Protein AF-A0A182ESJ3-F1 (afdb_monomer)

Solvent-accessible surface area (backbone atoms only — not comparable to full-atom values): 9216 Å² total; per-residue (Å²): 137,84,89,86,82,88,76,81,86,81,84,85,75,83,84,78,87,71,78,89,71,83,78,78,78,78,78,83,71,70,93,86,58,87,74,80,73,66,89,62,92,53,81,87,75,47,90,50,70,63,70,42,18,65,81,65,63,25,46,79,42,97,88,68,45,23,37,29,84,88,73,45,67,72,71,84,85,81,80,58,60,77,87,76,46,52,72,70,58,44,50,55,49,53,51,51,54,49,51,32,51,76,71,41,54,46,56,52,52,52,48,52,63,56,56,70,71,63,75,90,83,83,90,83,95,82,79,69,90,67,76,84,91

Foldseek 3Di:
DDDDDDDPDDDDDDDPPDPDDDDPPPPPDDPPDPPPPPVDDDCVVDDDPLSNQVVQVWDQDPVRWTQHPVRDTDDDDDDDDLVPDDPVRNVVVVVVVVVCVVVCVVVVVVVVVVVVPDDDDDDDPDPPVVPPD

InterPro domains:
  IPR008922 Di-copper centre-containing domain superfamily [G3DSA:1.10.1280.10] (76-124)
  IPR008922 Di-copper centre-containing domain superfamily [SSF48056] (41-115)

Mean predicted aligned error: 16.81 Å

Secondary structure (DSSP, 8-state):
------------------------------TTS-----SSPPGGG--SHHHHGGGGT-EE-TTSPEEPTTSPBP-PPPP--GGGS-HHHHHHHHHHHHHHHHTSHHHHHHHHHHHTT-SSS----SSSTTS--

pLDDT: mean 71.39, std 24.08, range [34.44, 97.38]

Radius of gyration: 26.46 Å; Cα contacts (8 Å, |Δi|>4): 58; chains: 1; bounding box: 63×83×50 Å

Organism: Onchocerca ochengi (NCBI:txid42157)

Structure (mmCIF, N/CA/C/O backbone):
data_AF-A0A182ESJ3-F1
#
_entry.id   AF-A0A182ESJ3-F1
#
loop_
_atom_site.group_PDB
_atom_site.id
_atom_site.type_symbol
_atom_site.label_atom_id
_atom_site.label_alt_id
_atom_site.label_comp_id
_atom_site.label_asym_id
_atom_site.label_entity_id
_atom_site.label_seq_id
_atom_site.pdbx_PDB_ins_code
_atom_site.Cartn_x
_atom_site.Cartn_y
_atom_site.Cartn_z
_atom_site.occupancy
_atom_site.B_iso_or_equiv
_atom_site.auth_seq_id
_atom_site.auth_comp_id
_atom_site.auth_asym_id
_atom_site.auth_atom_id
_atom_site.pdbx_PDB_model_num
ATOM 1 N N . MET A 1 1 ? -53.257 -66.725 1.653 1.00 36.94 1 MET A N 1
ATOM 2 C CA . MET A 1 1 ? -52.600 -67.067 0.374 1.00 36.94 1 MET A CA 1
ATOM 3 C C . MET A 1 1 ? -52.166 -65.779 -0.319 1.00 36.94 1 MET A C 1
ATOM 5 O O . MET A 1 1 ? -52.993 -64.897 -0.469 1.00 36.94 1 MET A O 1
ATOM 9 N N . ALA A 1 2 ? -50.875 -65.719 -0.669 1.00 40.62 2 ALA A N 1
ATOM 10 C CA . ALA A 1 2 ? -50.185 -64.860 -1.645 1.00 40.62 2 ALA A CA 1
ATOM 11 C C . ALA A 1 2 ? -50.279 -63.316 -1.554 1.00 40.62 2 ALA A C 1
ATOM 13 O O . ALA A 1 2 ? -51.192 -62.683 -2.073 1.00 40.62 2 ALA A O 1
ATOM 14 N N . VAL A 1 3 ? -49.202 -62.732 -1.015 1.00 34.50 3 VAL A N 1
ATOM 15 C CA . VAL A 1 3 ? -48.718 -61.362 -1.257 1.00 34.50 3 VAL A CA 1
ATOM 16 C C . VAL A 1 3 ? -48.070 -61.296 -2.651 1.00 34.50 3 VAL A C 1
ATOM 18 O O . VAL A 1 3 ? -47.262 -62.161 -2.985 1.00 34.50 3 VAL A O 1
ATOM 21 N N . ARG A 1 4 ? -48.360 -60.259 -3.450 1.00 41.38 4 ARG A N 1
ATOM 22 C CA . ARG A 1 4 ? -47.523 -59.843 -4.593 1.00 41.38 4 ARG A CA 1
ATOM 23 C C . ARG A 1 4 ? -47.059 -58.405 -4.374 1.00 41.38 4 ARG A C 1
ATOM 25 O O . ARG A 1 4 ? -47.830 -57.463 -4.520 1.00 41.38 4 ARG A O 1
ATOM 32 N N . ALA A 1 5 ? -45.794 -58.277 -3.986 1.00 44.81 5 ALA A N 1
ATOM 33 C CA . ALA A 1 5 ? -45.070 -57.023 -3.875 1.00 44.81 5 ALA A CA 1
ATOM 34 C C . ALA A 1 5 ? -44.534 -56.604 -5.254 1.00 44.81 5 ALA A C 1
ATOM 36 O O . ALA A 1 5 ? -43.883 -57.399 -5.930 1.00 44.81 5 ALA A O 1
ATOM 37 N N . ASN A 1 6 ? -44.782 -55.353 -5.646 1.00 43.62 6 ASN A N 1
ATOM 38 C CA . ASN A 1 6 ? -44.043 -54.681 -6.713 1.00 43.62 6 ASN A CA 1
ATOM 39 C C . ASN A 1 6 ? -42.766 -54.089 -6.101 1.00 43.62 6 ASN A C 1
ATOM 41 O O . ASN A 1 6 ? -42.823 -53.083 -5.396 1.00 43.62 6 ASN A O 1
ATOM 45 N N . LEU A 1 7 ? -41.628 -54.741 -6.342 1.00 51.00 7 LEU A N 1
ATOM 46 C CA . LEU A 1 7 ? -40.298 -54.213 -6.035 1.00 51.00 7 LEU A CA 1
ATOM 47 C C . LEU A 1 7 ? -39.813 -53.310 -7.180 1.00 51.00 7 LEU A C 1
ATOM 49 O O . LEU A 1 7 ? -39.763 -53.777 -8.319 1.00 51.00 7 LEU A O 1
ATOM 53 N N . PRO A 1 8 ? -39.375 -52.069 -6.913 1.00 43.84 8 PRO A N 1
ATOM 54 C CA . PRO A 1 8 ? -38.516 -51.355 -7.837 1.00 43.84 8 PRO A CA 1
ATOM 55 C C . PRO A 1 8 ? -37.074 -51.880 -7.748 1.00 43.84 8 PRO A C 1
ATOM 57 O O . PRO A 1 8 ? -36.481 -52.022 -6.681 1.00 43.84 8 PRO A O 1
ATOM 60 N N . PHE A 1 9 ? -36.565 -52.175 -8.938 1.00 35.72 9 PHE A N 1
ATOM 61 C CA . PHE A 1 9 ? -35.194 -52.419 -9.372 1.00 35.72 9 PHE A CA 1
ATOM 62 C C . PHE A 1 9 ? -34.088 -51.858 -8.450 1.00 35.72 9 PHE A C 1
ATOM 64 O O . PHE A 1 9 ? -33.826 -50.656 -8.421 1.00 35.72 9 PHE A O 1
ATOM 71 N N . ILE A 1 10 ? -33.395 -52.755 -7.740 1.00 38.16 10 ILE A N 1
ATOM 72 C CA . ILE A 1 10 ? -32.137 -52.477 -7.036 1.00 38.16 10 ILE A CA 1
ATOM 73 C C . ILE A 1 10 ? -31.000 -52.746 -8.026 1.00 38.16 10 ILE A C 1
ATOM 75 O O . ILE A 1 10 ? -30.659 -53.898 -8.290 1.00 38.16 10 ILE A O 1
ATOM 79 N N . ALA A 1 11 ? -30.411 -51.690 -8.584 1.00 38.53 11 ALA A N 1
ATOM 80 C CA . ALA A 1 11 ? -29.165 -51.796 -9.333 1.00 38.53 11 ALA A CA 1
ATOM 81 C C . ALA A 1 11 ? -27.986 -51.761 -8.351 1.00 38.53 11 ALA A C 1
ATOM 83 O O . ALA A 1 11 ? -27.619 -50.712 -7.825 1.00 38.53 11 ALA A O 1
ATOM 84 N N . SER A 1 12 ? -27.394 -52.922 -8.090 1.00 42.16 12 SER A N 1
ATOM 85 C CA . SER A 1 12 ? -26.116 -53.054 -7.394 1.00 42.16 12 SER A CA 1
ATOM 86 C C . SER A 1 12 ? -24.974 -52.561 -8.292 1.00 42.16 12 SER A C 1
ATOM 88 O O . SER A 1 12 ? -24.638 -53.225 -9.272 1.00 42.16 12 SER A O 1
ATOM 90 N N . GLN A 1 13 ? -24.350 -51.430 -7.958 1.00 43.28 13 GLN A N 1
ATOM 91 C CA . GLN A 1 13 ? -23.027 -51.080 -8.487 1.00 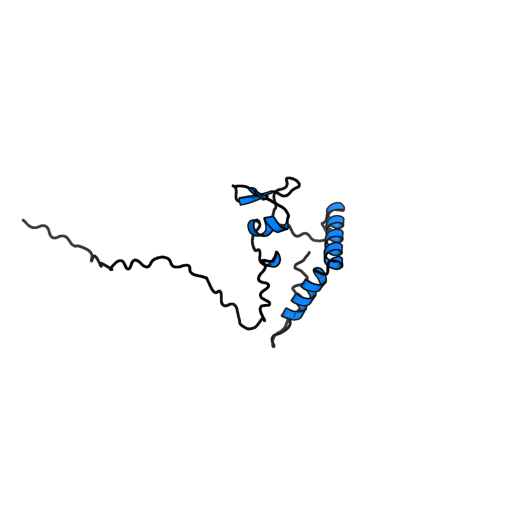43.28 13 GLN A CA 1
ATOM 92 C C . GLN A 1 13 ? -21.932 -51.523 -7.498 1.00 43.28 13 GLN A C 1
ATOM 94 O O . GLN A 1 13 ? -22.081 -51.299 -6.293 1.00 43.28 13 GLN A O 1
ATOM 99 N N . PRO A 1 14 ? -20.828 -52.138 -7.967 1.00 39.88 14 PRO A N 1
ATOM 100 C CA . PRO A 1 14 ? -19.704 -52.488 -7.110 1.00 39.88 14 PRO A CA 1
ATOM 101 C C . PRO A 1 14 ? -18.986 -51.221 -6.628 1.00 39.88 14 PRO A C 1
ATOM 103 O O . PRO A 1 14 ? -18.630 -50.349 -7.419 1.00 39.88 14 PRO A O 1
ATOM 106 N N . GLN A 1 15 ? -18.744 -51.144 -5.320 1.00 44.28 15 GLN A N 1
ATOM 107 C CA . GLN A 1 15 ? -17.911 -50.123 -4.689 1.00 44.28 15 GLN A CA 1
ATOM 108 C C . GLN A 1 15 ? -16.456 -50.286 -5.139 1.00 44.28 15 GLN A C 1
ATOM 110 O O . GLN A 1 15 ? -15.719 -51.117 -4.605 1.00 44.28 15 GLN A O 1
ATOM 115 N N . LEU A 1 16 ? -16.022 -49.468 -6.097 1.00 36.69 16 LEU A N 1
ATOM 116 C CA . LEU A 1 16 ? -14.605 -49.300 -6.390 1.00 36.69 16 LEU A CA 1
ATOM 117 C C . LEU A 1 16 ? -14.046 -48.286 -5.384 1.00 36.69 16 LEU A C 1
ATOM 119 O O . LEU A 1 16 ? -14.162 -47.074 -5.557 1.00 36.69 16 LEU A O 1
ATOM 123 N N . LYS A 1 17 ? -13.489 -48.799 -4.280 1.00 37.66 17 LYS A N 1
ATOM 124 C CA . LYS A 1 17 ? -12.673 -48.014 -3.347 1.00 37.66 17 LYS A CA 1
ATOM 125 C C . LYS A 1 17 ? -11.455 -47.496 -4.108 1.00 37.66 17 LYS A C 1
ATOM 127 O O . LYS A 1 17 ? -10.476 -48.220 -4.266 1.00 37.66 17 LYS A O 1
ATOM 132 N N . LEU A 1 18 ? -11.511 -46.251 -4.572 1.00 36.72 18 LEU A N 1
ATOM 133 C CA . LEU A 1 18 ? -10.331 -45.544 -5.045 1.00 36.72 18 LEU A CA 1
ATOM 134 C C . LEU A 1 18 ? -9.855 -44.622 -3.925 1.00 36.72 18 LEU A C 1
ATOM 136 O O . LEU A 1 18 ? -10.517 -43.650 -3.565 1.00 36.72 18 LEU A O 1
ATOM 140 N N . HIS A 1 19 ? -8.723 -44.991 -3.332 1.00 41.44 19 HIS A N 1
ATOM 141 C CA . HIS A 1 19 ? -8.008 -44.181 -2.360 1.00 41.44 19 HIS A CA 1
ATOM 142 C C . HIS A 1 19 ? -7.768 -42.776 -2.928 1.00 41.44 19 HIS A C 1
ATOM 144 O O . HIS A 1 19 ? -7.309 -42.632 -4.061 1.00 41.44 19 HIS A O 1
ATOM 150 N N . ALA A 1 20 ? -8.096 -41.748 -2.140 1.00 42.91 20 ALA A N 1
ATOM 151 C CA . ALA A 1 20 ? -7.869 -40.351 -2.480 1.00 42.91 20 ALA A CA 1
ATOM 152 C C . ALA A 1 20 ? -6.360 -40.075 -2.567 1.00 42.91 20 ALA A C 1
ATOM 154 O O . ALA A 1 20 ? -5.715 -39.730 -1.579 1.00 42.91 20 ALA A O 1
ATOM 155 N N . ALA A 1 21 ? -5.795 -40.258 -3.757 1.00 40.81 21 ALA A N 1
ATOM 156 C CA . ALA A 1 21 ? -4.488 -39.738 -4.102 1.00 40.81 21 ALA A CA 1
ATOM 157 C C . ALA A 1 21 ? -4.646 -38.262 -4.495 1.00 40.81 21 ALA A C 1
ATOM 159 O O . ALA A 1 21 ? -5.402 -37.917 -5.402 1.00 40.81 21 ALA A O 1
ATOM 160 N N . THR A 1 22 ? -3.951 -37.411 -3.748 1.00 46.47 22 THR A N 1
ATOM 161 C CA . THR A 1 22 ? -3.653 -35.991 -3.955 1.00 46.47 22 THR A CA 1
ATOM 162 C C . THR A 1 22 ? -3.847 -35.507 -5.397 1.00 46.47 22 THR A C 1
ATOM 164 O O . THR A 1 22 ? -2.985 -35.699 -6.252 1.00 46.47 22 THR A O 1
ATOM 167 N N . ILE A 1 23 ? -4.961 -34.821 -5.672 1.00 44.12 23 ILE A N 1
ATOM 168 C CA . ILE A 1 23 ? -5.142 -34.100 -6.936 1.00 44.12 23 ILE A CA 1
ATOM 169 C C . ILE A 1 23 ? -4.422 -32.756 -6.806 1.00 44.12 23 ILE A C 1
ATOM 171 O O . ILE A 1 23 ? -4.983 -31.777 -6.311 1.00 44.12 23 ILE A O 1
ATOM 175 N N . LEU A 1 24 ? -3.177 -32.700 -7.282 1.00 41.22 24 LEU A N 1
ATOM 176 C CA . LEU A 1 24 ? -2.582 -31.451 -7.747 1.00 41.22 24 LEU A CA 1
ATOM 177 C C . LEU A 1 24 ? -3.451 -30.945 -8.904 1.00 41.22 24 LEU A C 1
ATOM 179 O O . LEU A 1 24 ? -3.381 -31.459 -10.021 1.00 41.22 24 LEU A O 1
ATOM 183 N N . ARG A 1 25 ? -4.312 -29.955 -8.644 1.00 43.69 25 ARG A N 1
ATOM 184 C CA . ARG A 1 25 ? -5.003 -29.236 -9.717 1.00 43.69 25 ARG A CA 1
ATOM 185 C C . ARG A 1 25 ? -3.972 -28.401 -10.468 1.00 43.69 25 ARG A C 1
ATOM 187 O O . ARG A 1 25 ? -3.735 -27.241 -10.143 1.00 43.69 25 ARG A O 1
ATOM 194 N N . ASN A 1 26 ? -3.391 -28.996 -11.504 1.00 48.31 26 ASN A N 1
ATOM 195 C CA . ASN A 1 26 ? -2.781 -28.263 -12.603 1.00 48.31 26 ASN A CA 1
ATOM 196 C C . ASN A 1 26 ? -3.884 -27.469 -13.306 1.00 48.31 26 ASN A C 1
ATOM 198 O O . ASN A 1 26 ? -4.503 -27.933 -14.262 1.00 48.31 26 ASN A O 1
ATOM 202 N N . HIS A 1 27 ? -4.152 -26.259 -12.819 1.00 48.94 27 HIS A N 1
ATOM 203 C CA . HIS A 1 27 ? -4.875 -25.276 -13.604 1.00 48.94 27 HIS A CA 1
ATOM 204 C C . HIS A 1 27 ? -3.950 -24.787 -14.718 1.00 48.94 27 HIS A C 1
ATOM 206 O O . HIS A 1 27 ? -3.148 -23.863 -14.557 1.00 48.94 27 HIS A O 1
ATOM 212 N N . GLN A 1 28 ? -4.052 -25.480 -15.846 1.00 49.81 28 GLN A N 1
ATOM 213 C CA . GLN A 1 28 ? -3.430 -25.143 -17.113 1.00 49.81 28 GLN A CA 1
ATOM 214 C C . GLN A 1 28 ? -4.106 -23.871 -17.651 1.00 49.81 28 GLN A C 1
ATOM 216 O O . GLN A 1 28 ? -5.033 -23.913 -18.452 1.00 49.81 28 GLN A O 1
ATOM 221 N N . PHE A 1 29 ? -3.692 -22.716 -17.130 1.00 46.38 29 PHE A N 1
ATOM 222 C CA . PHE A 1 29 ? -4.057 -21.418 -17.687 1.00 46.38 29 PHE A CA 1
ATOM 223 C C . PHE A 1 29 ? -3.104 -21.102 -18.847 1.00 46.38 29 PHE A C 1
ATOM 225 O O . PHE A 1 29 ? -1.895 -21.115 -18.637 1.00 46.38 29 PHE A O 1
ATOM 232 N N . SER A 1 30 ? -3.685 -20.867 -20.030 1.00 45.88 30 SER A N 1
ATOM 233 C CA . SER A 1 30 ? -3.150 -20.349 -21.306 1.00 45.88 30 SER A CA 1
ATOM 234 C C . SER A 1 30 ? -1.623 -20.236 -21.512 1.00 45.88 30 SER A C 1
ATOM 236 O O . SER A 1 30 ? -0.938 -19.585 -20.727 1.00 45.88 30 SER A O 1
ATOM 238 N N . PRO A 1 31 ? -1.089 -20.688 -22.668 1.00 48.97 31 PRO A N 1
ATOM 239 C CA . PRO A 1 31 ? 0.348 -20.683 -22.978 1.00 48.97 31 PRO A CA 1
ATOM 240 C C . PRO A 1 31 ? 0.930 -19.298 -23.334 1.00 48.97 31 PRO A C 1
ATOM 242 O O . PRO A 1 31 ? 2.098 -19.203 -23.695 1.00 48.97 31 PRO A O 1
ATOM 245 N N . ALA A 1 32 ? 0.142 -18.221 -23.268 1.00 50.88 32 ALA A N 1
ATOM 246 C CA . ALA A 1 32 ? 0.505 -16.919 -23.838 1.00 50.88 32 ALA A CA 1
ATOM 247 C C . ALA A 1 32 ? 1.317 -15.997 -22.906 1.00 50.88 32 ALA A C 1
ATOM 249 O O . ALA A 1 32 ? 1.722 -14.917 -23.324 1.00 50.88 32 ALA A O 1
ATOM 250 N N . VAL A 1 33 ? 1.566 -16.395 -21.655 1.00 52.72 33 VAL A N 1
ATOM 251 C CA . VAL A 1 33 ? 2.407 -15.626 -20.729 1.00 52.72 33 VAL A CA 1
ATOM 252 C C . VAL A 1 33 ? 3.545 -16.533 -20.275 1.00 52.72 33 VAL A C 1
ATOM 254 O O . VAL A 1 33 ? 3.261 -17.564 -19.658 1.00 52.72 33 VAL A O 1
ATOM 257 N N . PRO A 1 34 ? 4.821 -16.185 -20.535 1.00 42.62 34 PRO A N 1
ATOM 258 C CA . PRO A 1 34 ? 5.934 -16.829 -19.863 1.00 42.62 34 PRO A CA 1
ATOM 259 C C . PRO A 1 34 ? 5.711 -16.655 -18.364 1.00 42.62 34 PRO A C 1
ATOM 261 O O . PRO A 1 34 ? 5.863 -15.561 -17.819 1.00 42.62 34 PRO A O 1
ATOM 264 N N . ARG A 1 35 ? 5.279 -17.724 -17.693 1.00 51.38 35 ARG A N 1
ATOM 265 C CA . ARG A 1 35 ? 5.240 -17.744 -16.241 1.00 51.38 35 ARG A CA 1
ATOM 266 C C . ARG A 1 35 ? 6.689 -17.692 -15.788 1.00 51.38 35 ARG A C 1
ATOM 268 O O . ARG A 1 35 ? 7.379 -18.706 -15.758 1.00 51.38 35 ARG A O 1
ATOM 275 N N . GLN A 1 36 ? 7.154 -16.499 -15.438 1.00 53.06 36 GLN A N 1
ATOM 276 C CA . GLN A 1 36 ? 8.207 -16.380 -14.448 1.00 53.06 36 GLN A CA 1
ATOM 277 C C . GLN A 1 36 ? 7.605 -16.947 -13.165 1.00 53.06 36 GLN A C 1
ATOM 279 O O . GLN A 1 36 ? 6.959 -16.239 -12.399 1.00 53.06 36 GLN A O 1
ATOM 284 N N . PHE A 1 37 ? 7.698 -18.266 -12.999 1.00 50.44 37 PHE A N 1
ATOM 285 C CA . PHE A 1 37 ? 7.350 -18.926 -11.757 1.00 50.44 37 PHE A CA 1
ATOM 286 C C . PHE A 1 37 ? 8.386 -18.476 -10.731 1.00 50.44 37 PHE A C 1
ATOM 288 O O . PHE A 1 37 ? 9.409 -19.126 -10.530 1.00 50.44 37 PHE A O 1
ATOM 295 N N . SER A 1 38 ? 8.149 -17.332 -10.095 1.00 57.16 38 SER A N 1
ATOM 296 C CA . SER A 1 38 ? 8.712 -17.098 -8.778 1.00 57.16 38 SER A CA 1
ATOM 297 C C . SER A 1 38 ? 8.150 -18.202 -7.887 1.00 57.16 38 SER A C 1
ATOM 299 O O . SER A 1 38 ? 6.951 -18.257 -7.636 1.00 57.16 38 SER A O 1
ATOM 301 N N . SER A 1 39 ? 9.004 -19.132 -7.465 1.00 59.59 39 SER A N 1
ATOM 302 C CA . SER A 1 39 ? 8.632 -20.239 -6.575 1.00 59.59 39 SER A CA 1
ATOM 303 C C . SER A 1 39 ? 8.258 -19.770 -5.164 1.00 59.59 39 SER A C 1
ATOM 305 O O . SER A 1 39 ? 7.789 -20.567 -4.357 1.00 59.59 39 SER A O 1
ATOM 307 N N . ALA A 1 40 ? 8.483 -18.489 -4.860 1.00 70.31 40 ALA A N 1
ATOM 308 C CA . ALA A 1 40 ? 8.072 -17.857 -3.620 1.00 70.31 40 ALA A CA 1
ATOM 309 C C . ALA A 1 40 ? 6.660 -17.257 -3.766 1.00 70.31 40 ALA A C 1
ATOM 311 O O . ALA A 1 40 ? 6.426 -16.524 -4.733 1.00 70.31 40 ALA A O 1
ATOM 312 N N . PRO A 1 41 ? 5.739 -17.524 -2.819 1.00 77.50 41 PRO A N 1
ATOM 313 C CA . PRO A 1 41 ? 4.408 -16.926 -2.821 1.00 77.50 41 PRO A CA 1
ATOM 314 C C . PRO A 1 41 ? 4.507 -15.400 -2.718 1.00 77.50 41 PRO A C 1
ATOM 316 O O . PRO A 1 41 ? 5.202 -14.865 -1.845 1.00 77.50 41 PRO A O 1
ATOM 319 N N . SER A 1 42 ? 3.816 -14.690 -3.608 1.00 86.69 42 SER A N 1
ATOM 320 C CA . SER A 1 42 ? 3.762 -13.232 -3.611 1.00 86.69 42 SER A CA 1
ATOM 321 C C . SER A 1 42 ? 2.462 -12.720 -2.999 1.00 86.69 42 SER A C 1
ATOM 323 O O . SER A 1 42 ? 1.415 -13.354 -3.102 1.00 86.69 42 SER A O 1
ATOM 325 N N . VAL A 1 43 ? 2.500 -11.506 -2.443 1.00 89.00 43 VAL A N 1
ATOM 326 C CA . VAL A 1 43 ? 1.291 -10.799 -1.988 1.00 89.00 43 VAL A CA 1
ATOM 327 C C . VAL A 1 43 ? 0.260 -10.639 -3.115 1.00 89.00 43 VAL A C 1
ATOM 329 O O . VAL A 1 43 ? -0.942 -10.634 -2.863 1.00 89.00 43 VAL A O 1
ATOM 332 N N . TYR A 1 44 ? 0.723 -10.564 -4.368 1.00 86.50 44 TYR A N 1
ATOM 333 C CA . TYR A 1 44 ? -0.120 -10.434 -5.557 1.00 86.50 44 TYR A CA 1
ATOM 334 C C . TYR A 1 44 ? -0.916 -11.703 -5.902 1.00 86.50 44 TYR A C 1
ATOM 336 O O . TYR A 1 44 ? -1.854 -11.623 -6.693 1.00 86.50 44 TYR A O 1
ATOM 344 N N . ASP A 1 45 ? -0.578 -12.850 -5.305 1.00 86.88 45 ASP A N 1
ATOM 345 C CA . ASP A 1 45 ? -1.267 -14.125 -5.535 1.00 86.88 45 ASP A CA 1
ATOM 346 C C . ASP A 1 45 ? -2.475 -14.320 -4.596 1.00 86.88 45 ASP A C 1
ATOM 348 O O . ASP A 1 45 ? -3.298 -15.215 -4.801 1.00 86.88 45 ASP A O 1
ATOM 352 N N . CYS A 1 46 ? -2.607 -13.480 -3.564 1.00 89.44 46 CYS A N 1
ATOM 353 C CA . CYS A 1 46 ? -3.679 -13.575 -2.580 1.00 89.44 46 CYS A CA 1
ATOM 354 C C . CYS A 1 46 ? -4.997 -12.964 -3.078 1.00 89.44 46 CYS A C 1
ATOM 356 O O . CYS A 1 46 ? -5.043 -11.822 -3.532 1.00 89.44 46 CYS A O 1
ATOM 358 N N . LEU A 1 47 ? -6.101 -13.701 -2.908 1.00 89.31 47 LEU A N 1
ATOM 359 C CA . LEU A 1 47 ? -7.456 -13.264 -3.286 1.00 89.31 47 LEU A CA 1
ATOM 360 C C . LEU A 1 47 ? -8.384 -13.010 -2.087 1.00 89.31 47 LEU A C 1
ATOM 362 O O . LEU A 1 47 ? -9.511 -12.542 -2.265 1.00 89.31 47 LEU A O 1
ATOM 366 N N . ASP A 1 48 ? -7.931 -13.304 -0.869 1.00 90.75 48 ASP A N 1
ATOM 367 C CA . ASP A 1 48 ? -8.695 -13.124 0.360 1.00 90.75 48 ASP A CA 1
ATOM 368 C C . ASP A 1 48 ? -7.874 -12.449 1.473 1.00 90.75 48 ASP A C 1
ATOM 370 O O . ASP A 1 48 ? -6.651 -12.308 1.406 1.00 90.75 48 ASP A O 1
ATOM 374 N N . LEU A 1 49 ? -8.577 -11.982 2.511 1.00 91.75 49 LEU A N 1
ATOM 375 C CA . LEU A 1 49 ? -7.956 -11.277 3.638 1.00 91.75 49 LEU A CA 1
ATOM 376 C C . LEU A 1 49 ? -7.110 -12.205 4.523 1.00 91.75 49 LEU A C 1
ATOM 378 O O . LEU A 1 49 ? -6.245 -11.722 5.250 1.00 91.75 49 LEU A O 1
ATOM 382 N N . GLN A 1 50 ? -7.358 -13.517 4.482 1.00 93.25 50 GLN A N 1
ATOM 383 C CA . GLN A 1 50 ? -6.612 -14.485 5.284 1.00 93.25 50 GLN A CA 1
ATOM 384 C C . GLN A 1 50 ? -5.213 -14.707 4.703 1.00 93.25 50 GLN A C 1
ATOM 386 O O . GLN A 1 50 ? -4.233 -14.616 5.440 1.00 93.25 50 GLN A O 1
ATOM 391 N N . CYS A 1 51 ? -5.109 -14.893 3.383 1.00 92.94 51 CYS A N 1
ATOM 392 C CA . CYS A 1 51 ? -3.844 -15.005 2.657 1.00 92.94 51 CYS A CA 1
ATOM 393 C C . CYS A 1 51 ? -2.999 -13.732 2.774 1.00 92.94 51 CYS A C 1
ATOM 395 O O . CYS A 1 51 ? -1.783 -13.809 2.919 1.00 92.94 51 CYS A O 1
ATOM 397 N N . LEU A 1 52 ? -3.633 -12.555 2.764 1.00 93.06 52 LEU A N 1
ATOM 398 C CA . LEU A 1 52 ? -2.932 -11.275 2.902 1.00 93.06 52 LEU A CA 1
ATOM 399 C C . LEU A 1 52 ? -2.364 -11.038 4.308 1.00 93.06 52 LEU A C 1
ATOM 401 O O . LEU A 1 52 ? -1.435 -10.249 4.459 1.00 93.06 52 LEU A O 1
ATOM 405 N N . CYS A 1 53 ? -2.900 -11.701 5.333 1.00 94.00 53 CYS A N 1
ATOM 406 C CA . CYS A 1 53 ? -2.599 -11.399 6.732 1.00 94.00 53 CYS A CA 1
ATOM 407 C C . CYS A 1 53 ? -1.095 -11.366 7.082 1.00 94.00 53 CYS A C 1
ATOM 409 O O . CYS A 1 53 ? -0.663 -10.382 7.691 1.00 94.00 53 CYS A O 1
ATOM 411 N N . PRO A 1 54 ? -0.268 -12.346 6.658 1.00 92.31 54 PRO A N 1
ATOM 412 C CA . PRO A 1 54 ? 1.164 -12.341 6.959 1.00 92.31 54 PRO A CA 1
ATOM 413 C C . PRO A 1 54 ? 1.910 -11.164 6.316 1.00 92.31 54 PRO A C 1
ATOM 415 O O . PRO A 1 54 ? 2.863 -10.653 6.897 1.00 92.31 54 PRO A O 1
ATOM 418 N N . TYR A 1 55 ? 1.457 -10.693 5.148 1.00 92.12 55 TYR A N 1
ATOM 419 C CA . TYR A 1 55 ? 2.060 -9.553 4.446 1.00 92.12 55 TYR A CA 1
ATOM 420 C C . TYR A 1 55 ? 1.758 -8.209 5.120 1.00 92.12 55 TYR A C 1
ATOM 422 O O . TYR A 1 55 ? 2.510 -7.257 4.945 1.00 92.12 55 TYR A O 1
ATOM 430 N N . PHE A 1 56 ? 0.683 -8.135 5.909 1.00 91.69 56 PHE A N 1
ATOM 431 C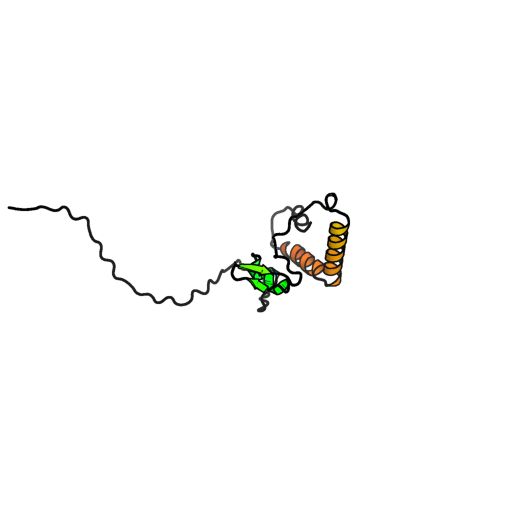 CA . PHE A 1 56 ? 0.354 -6.978 6.748 1.00 91.69 56 PHE A CA 1
ATOM 432 C C . PHE A 1 56 ? 0.902 -7.103 8.177 1.00 91.69 56 PHE A C 1
ATOM 434 O O . PHE A 1 56 ? 0.496 -6.348 9.061 1.00 91.69 56 PHE A O 1
ATOM 441 N N . GLU A 1 57 ? 1.795 -8.069 8.419 1.00 93.50 57 GLU A N 1
ATOM 442 C CA . GLU A 1 57 ? 2.348 -8.375 9.743 1.00 93.50 57 GLU A CA 1
ATOM 443 C C . GLU A 1 57 ? 1.257 -8.646 10.797 1.00 93.50 57 GLU A C 1
ATOM 445 O O . GLU A 1 57 ? 1.403 -8.325 11.981 1.00 93.50 57 GLU A O 1
ATOM 450 N N . GLY A 1 58 ? 0.127 -9.201 10.350 1.00 93.75 58 GLY A N 1
ATOM 451 C CA . GLY A 1 58 ? -1.002 -9.563 11.192 1.00 93.75 58 GLY A CA 1
ATOM 452 C C . GLY A 1 58 ? -0.977 -11.029 11.619 1.00 93.75 58 GLY A C 1
ATOM 453 O O . GLY A 1 58 ? -0.245 -11.854 11.074 1.00 93.75 58 GLY A O 1
ATOM 454 N N . ASN A 1 59 ? -1.831 -11.358 12.587 1.00 94.31 59 ASN A N 1
ATOM 455 C CA . ASN A 1 59 ? -2.034 -12.715 13.085 1.00 94.31 59 ASN A CA 1
ATOM 456 C C . ASN A 1 59 ? -3.469 -13.178 12.831 1.00 94.31 59 ASN A C 1
ATOM 458 O O . ASN A 1 59 ? -4.425 -12.432 13.058 1.00 94.31 59 ASN A O 1
ATOM 462 N N . LEU A 1 60 ? -3.625 -14.425 12.389 1.00 94.38 60 LEU A N 1
ATOM 463 C CA . LEU A 1 60 ? -4.936 -15.043 12.222 1.00 94.38 60 LEU A CA 1
ATOM 464 C C . LEU A 1 60 ? -5.502 -15.464 13.583 1.00 94.38 60 LEU A C 1
ATOM 466 O O . LEU A 1 60 ? -4.876 -16.208 14.335 1.00 94.38 60 LEU A O 1
ATOM 470 N N . VAL A 1 61 ? -6.703 -14.984 13.882 1.00 92.50 61 VAL A N 1
ATOM 471 C CA . VAL A 1 61 ? -7.495 -15.345 15.067 1.00 92.50 61 VAL A CA 1
ATOM 472 C C . VAL A 1 61 ? -8.369 -16.564 14.715 1.00 92.50 61 VAL A C 1
ATOM 474 O O . VAL A 1 61 ? -8.731 -16.696 13.542 1.00 92.50 61 VAL A O 1
ATOM 477 N N . PRO A 1 62 ? -8.760 -17.437 15.671 1.00 90.62 62 PRO A N 1
ATOM 478 C CA . PRO A 1 62 ? -9.571 -18.632 15.390 1.00 90.62 62 PRO A CA 1
ATOM 479 C C . PRO A 1 62 ? -10.852 -18.396 14.574 1.00 90.62 62 PRO A C 1
ATOM 481 O O . PRO A 1 62 ? -11.286 -19.282 13.846 1.00 90.62 62 PRO A O 1
ATOM 484 N N . ASP A 1 63 ? -11.410 -17.184 14.619 1.00 89.31 63 ASP A N 1
ATOM 485 C CA . ASP A 1 63 ? -12.580 -16.780 13.828 1.00 89.31 63 ASP A CA 1
ATOM 486 C C . ASP A 1 63 ? -12.282 -16.543 12.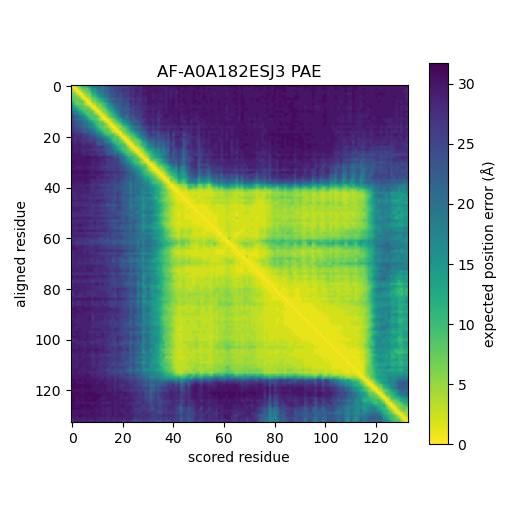329 1.00 89.31 63 ASP A C 1
ATOM 488 O O . ASP A 1 63 ? -13.151 -16.079 11.589 1.00 89.31 63 ASP A O 1
ATOM 492 N N . GLY A 1 64 ? -11.044 -16.754 11.866 1.00 87.12 64 GLY A N 1
ATOM 493 C CA . GLY A 1 64 ? -10.625 -16.502 10.481 1.00 87.12 64 GLY A CA 1
ATOM 494 C C . GLY A 1 64 ? -10.423 -15.020 10.137 1.00 87.12 64 GLY A C 1
ATOM 495 O O . GLY A 1 64 ? -10.326 -14.659 8.962 1.00 87.12 64 GLY A O 1
ATOM 496 N N . ARG A 1 65 ? -10.367 -14.145 11.149 1.00 93.88 65 ARG A N 1
ATOM 497 C CA . ARG A 1 65 ? -10.066 -12.711 11.006 1.00 93.88 65 ARG A CA 1
ATOM 498 C C . ARG A 1 65 ? -8.572 -12.459 11.198 1.00 93.88 65 ARG A C 1
ATOM 500 O O . ARG A 1 65 ? -7.935 -13.116 12.016 1.00 93.88 65 ARG A O 1
ATOM 507 N N . CYS A 1 66 ? -8.033 -11.477 10.482 1.00 95.38 66 CYS A N 1
ATOM 508 C CA . CYS A 1 66 ? -6.646 -11.046 10.635 1.00 95.38 66 CYS A CA 1
ATOM 509 C C . CYS A 1 66 ? -6.560 -9.846 11.587 1.00 95.38 66 CYS A C 1
ATOM 511 O O . CYS A 1 66 ? -7.163 -8.806 11.316 1.00 95.38 66 CYS A O 1
ATOM 513 N N . LEU A 1 67 ? -5.822 -9.991 12.686 1.00 96.25 67 LEU A N 1
ATOM 514 C CA . LEU A 1 67 ? -5.541 -8.937 13.659 1.00 96.25 67 LEU A CA 1
ATOM 515 C C . LEU A 1 67 ? -4.175 -8.310 13.364 1.00 96.25 67 LEU A C 1
ATOM 517 O O . LEU A 1 67 ? -3.150 -8.986 13.424 1.00 96.25 67 LEU A O 1
ATOM 521 N N . LEU A 1 68 ? -4.163 -7.018 13.058 1.00 95.31 68 LEU A N 1
ATOM 522 C CA . LEU A 1 68 ? -2.963 -6.231 12.785 1.00 95.31 68 LEU A CA 1
ATOM 523 C C . LEU A 1 68 ? -2.236 -5.853 14.089 1.00 95.31 68 LEU A C 1
ATOM 525 O O . LEU A 1 68 ? -2.835 -5.844 15.166 1.00 95.31 68 LEU A O 1
ATOM 529 N N . ARG A 1 69 ? -0.953 -5.467 14.002 1.00 92.62 69 ARG A N 1
ATOM 530 C CA . ARG A 1 69 ? -0.143 -5.058 15.175 1.00 92.62 69 ARG A CA 1
ATOM 531 C C . ARG A 1 69 ? -0.741 -3.906 15.982 1.00 92.62 69 ARG A C 1
ATOM 533 O O . ARG A 1 69 ? -0.519 -3.812 17.182 1.00 92.62 69 ARG A O 1
ATOM 540 N N . ASN A 1 70 ? -1.493 -3.030 15.324 1.00 90.88 70 ASN A N 1
ATOM 541 C CA . ASN A 1 70 ? -2.178 -1.904 15.955 1.00 90.88 70 ASN A CA 1
ATOM 542 C C . ASN A 1 70 ? -3.511 -2.300 16.627 1.00 90.88 70 ASN A C 1
ATOM 544 O O . ASN A 1 70 ? -4.263 -1.424 17.046 1.00 90.88 70 ASN A O 1
ATOM 548 N N . GLY A 1 71 ? -3.833 -3.596 16.697 1.00 92.31 71 GLY A N 1
ATOM 549 C CA . GLY A 1 71 ? -5.068 -4.118 17.283 1.00 92.31 71 GLY A CA 1
ATOM 550 C C . GLY A 1 71 ? -6.294 -4.001 16.375 1.00 92.31 71 GLY A C 1
ATOM 551 O O . GLY A 1 71 ? -7.392 -4.384 16.775 1.00 92.31 71 GLY A O 1
ATOM 552 N N . GLN A 1 72 ? -6.138 -3.488 15.153 1.00 93.56 72 GLN A N 1
ATOM 553 C CA . GLN A 1 72 ? -7.238 -3.383 14.200 1.00 93.56 72 GLN A CA 1
ATOM 554 C C . GLN A 1 72 ? -7.431 -4.696 13.446 1.00 93.56 72 GLN A C 1
ATOM 556 O O . GLN A 1 72 ? -6.482 -5.420 13.154 1.00 93.56 72 GLN A O 1
ATOM 561 N N . ILE A 1 73 ? -8.677 -4.998 13.095 1.00 95.06 73 ILE A N 1
ATOM 562 C CA . ILE A 1 73 ? -8.983 -6.118 12.206 1.00 95.06 73 ILE A CA 1
ATOM 563 C C . ILE A 1 73 ? -8.785 -5.663 10.761 1.00 95.06 73 ILE A C 1
ATOM 565 O O . ILE A 1 73 ? -9.299 -4.612 10.374 1.00 95.06 73 ILE A O 1
ATOM 569 N N . LEU A 1 74 ? -8.084 -6.464 9.958 1.00 94.06 74 LEU A N 1
ATOM 570 C CA . LEU A 1 74 ? -7.957 -6.229 8.523 1.00 94.06 74 LEU A CA 1
ATOM 571 C C . LEU A 1 74 ? -9.333 -6.336 7.859 1.00 94.06 74 LEU A C 1
ATOM 573 O O . LEU A 1 74 ? -10.042 -7.334 8.004 1.00 94.06 74 LEU A O 1
ATOM 577 N N . GLN A 1 75 ? -9.701 -5.303 7.111 1.00 94.19 75 GLN A N 1
ATOM 578 C CA . GLN A 1 75 ? -10.990 -5.197 6.436 1.00 94.19 75 GLN A CA 1
ATOM 579 C C . GLN A 1 75 ? -10.799 -4.930 4.946 1.00 94.19 75 GLN A C 1
ATOM 581 O O . GLN A 1 75 ? -9.718 -4.565 4.484 1.00 94.19 75 GLN A O 1
ATOM 586 N N . ARG A 1 76 ? -11.878 -5.104 4.177 1.00 90.56 76 ARG A N 1
ATOM 587 C CA . ARG A 1 76 ? -11.893 -4.717 2.766 1.00 90.56 76 ARG A CA 1
ATOM 588 C C . ARG A 1 76 ? -11.751 -3.201 2.648 1.00 90.56 76 ARG A C 1
ATOM 590 O O . ARG A 1 76 ? -12.451 -2.458 3.329 1.00 90.56 76 ARG A O 1
ATOM 597 N N . ALA A 1 77 ? -10.877 -2.761 1.750 1.00 88.69 77 ALA A N 1
ATOM 598 C CA . ALA A 1 77 ? -10.716 -1.347 1.456 1.00 88.69 77 ALA A CA 1
ATOM 599 C C . ALA A 1 77 ? -11.964 -0.790 0.754 1.00 88.69 77 ALA A C 1
ATOM 601 O O . ALA A 1 77 ? -12.513 -1.416 -0.157 1.00 88.69 77 ALA A O 1
ATOM 602 N N . VAL A 1 78 ? -12.381 0.409 1.157 1.00 90.56 78 VAL A N 1
ATOM 603 C CA . VAL A 1 78 ? -13.423 1.181 0.474 1.00 90.56 78 VAL A CA 1
ATOM 604 C C . VAL A 1 78 ? -12.739 2.176 -0.451 1.00 90.56 78 VAL A C 1
ATOM 606 O O . VAL A 1 78 ? -11.931 2.985 0.001 1.00 90.56 78 VAL A O 1
ATOM 609 N N . ARG A 1 79 ? -13.071 2.125 -1.741 1.00 91.88 79 ARG A N 1
ATOM 610 C CA . ARG A 1 79 ? -12.591 3.107 -2.718 1.00 91.88 79 ARG A CA 1
ATOM 611 C C . ARG A 1 79 ? -13.433 4.365 -2.633 1.00 91.88 79 ARG A C 1
ATOM 613 O O . ARG A 1 79 ? -14.659 4.291 -2.551 1.00 91.88 79 ARG A O 1
ATOM 620 N N . LYS A 1 80 ? -12.765 5.509 -2.640 1.00 93.12 80 LYS A N 1
ATOM 621 C CA . LYS A 1 80 ? -13.384 6.829 -2.556 1.00 93.12 80 LYS A CA 1
ATOM 622 C C . LYS A 1 80 ? -12.761 7.704 -3.625 1.00 93.12 80 LYS A C 1
ATOM 624 O O . LYS A 1 80 ? -11.570 7.601 -3.902 1.00 93.12 80 LYS A O 1
ATOM 629 N N . GLU A 1 81 ? -13.542 8.624 -4.174 1.00 93.69 81 GLU A N 1
ATOM 630 C CA . GLU A 1 81 ? -12.953 9.662 -5.008 1.00 93.69 81 GLU A CA 1
ATOM 631 C C . GLU A 1 81 ? -11.994 10.529 -4.188 1.00 93.69 81 GLU A C 1
ATOM 633 O O . GLU A 1 81 ? -12.283 10.894 -3.048 1.00 93.69 81 GLU A O 1
ATOM 638 N N . ILE A 1 82 ? -10.877 10.937 -4.794 1.00 94.00 82 ILE A N 1
ATOM 639 C CA . ILE A 1 82 ? -9.826 11.709 -4.114 1.00 94.00 82 ILE A CA 1
ATOM 640 C C . ILE A 1 82 ? -10.335 13.022 -3.495 1.00 94.00 82 ILE A C 1
ATOM 642 O O . ILE A 1 82 ? -9.806 13.492 -2.490 1.00 94.00 82 ILE A O 1
ATOM 646 N N . ARG A 1 83 ? -11.387 13.613 -4.077 1.00 95.50 83 ARG A N 1
ATOM 647 C CA . ARG A 1 83 ? -12.021 14.849 -3.588 1.00 95.50 83 ARG A CA 1
ATOM 648 C C . ARG A 1 83 ? -12.865 14.624 -2.334 1.00 95.50 83 ARG A C 1
ATOM 650 O O . ARG A 1 83 ? -13.043 15.568 -1.575 1.00 95.50 83 ARG A O 1
ATOM 657 N N . MET A 1 84 ? -13.323 13.393 -2.118 1.00 96.31 84 MET A N 1
ATOM 658 C CA . MET A 1 84 ? -14.137 12.970 -0.977 1.00 96.31 84 MET A CA 1
ATOM 659 C C . MET A 1 84 ? -13.290 12.519 0.221 1.00 96.31 84 MET A C 1
ATOM 661 O O . MET A 1 84 ? -13.843 12.227 1.279 1.00 96.31 84 MET A O 1
ATOM 665 N N . LEU A 1 85 ? -11.963 12.441 0.066 1.00 95.12 85 LEU A N 1
ATOM 666 C CA . LEU A 1 85 ? -11.051 12.137 1.166 1.00 95.12 85 LEU A CA 1
ATOM 667 C C . LEU A 1 85 ? -10.919 13.338 2.098 1.00 95.12 85 LEU A C 1
ATOM 669 O O . LEU A 1 85 ? -10.706 14.470 1.634 1.00 95.12 85 LEU A O 1
ATOM 673 N N . ASN A 1 86 ? -10.960 13.070 3.403 1.00 96.88 86 ASN A N 1
ATOM 674 C CA . ASN A 1 86 ? -10.561 14.058 4.400 1.00 96.88 86 ASN A CA 1
ATOM 675 C C . ASN A 1 86 ? -9.041 14.325 4.332 1.00 96.88 86 ASN A C 1
ATOM 677 O O . ASN A 1 86 ? -8.316 13.678 3.571 1.00 96.88 86 ASN A O 1
ATOM 681 N N . VAL A 1 87 ? -8.563 15.319 5.083 1.00 97.38 87 VAL A N 1
ATOM 682 C CA . VAL A 1 87 ? -7.158 15.759 5.027 1.00 97.38 87 VAL A CA 1
ATOM 683 C C . VAL A 1 87 ? -6.201 14.616 5.385 1.00 97.38 87 VAL A C 1
ATOM 685 O O . VAL A 1 87 ? -5.319 14.302 4.588 1.00 97.38 87 VAL A O 1
ATOM 688 N N . ASP A 1 88 ? -6.438 13.925 6.500 1.00 96.31 88 ASP A N 1
ATOM 689 C CA . ASP A 1 88 ? -5.569 12.839 6.974 1.00 96.31 88 ASP A CA 1
ATOM 690 C C . ASP A 1 88 ? -5.580 11.623 6.035 1.00 96.31 88 ASP A C 1
ATOM 692 O O . ASP A 1 88 ? -4.554 10.991 5.782 1.00 96.31 88 ASP A O 1
ATOM 696 N N . GLU A 1 89 ? -6.752 11.259 5.507 1.00 94.62 89 GLU A N 1
ATOM 697 C CA . GLU A 1 89 ? -6.904 10.189 4.518 1.00 94.62 89 GLU A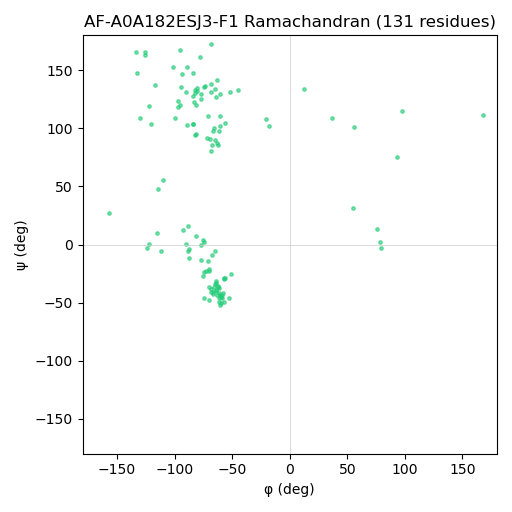 CA 1
ATOM 698 C C . GLU A 1 89 ? -6.114 10.507 3.251 1.00 94.62 89 GLU A C 1
ATOM 700 O O . GLU A 1 89 ? -5.422 9.642 2.713 1.00 94.62 89 GLU A O 1
ATOM 705 N N . ARG A 1 90 ? -6.201 11.755 2.789 1.00 96.12 90 ARG A N 1
ATOM 706 C CA . ARG A 1 90 ? -5.516 12.229 1.591 1.00 96.12 90 ARG A CA 1
ATOM 707 C C . ARG A 1 90 ? -4.005 12.245 1.776 1.00 96.12 90 ARG A C 1
ATOM 709 O O . ARG A 1 90 ? -3.289 11.809 0.877 1.00 96.12 90 ARG A O 1
ATOM 716 N N . GLU A 1 91 ? -3.521 12.700 2.926 1.00 97.25 91 GLU A N 1
ATOM 717 C CA . GLU A 1 91 ? -2.095 12.679 3.251 1.00 97.25 91 GLU A CA 1
ATOM 718 C C . GLU A 1 91 ? -1.555 11.245 3.285 1.00 97.25 91 GLU A C 1
ATOM 720 O O . GLU A 1 91 ? -0.574 10.941 2.602 1.00 97.25 91 GLU A O 1
ATOM 725 N N . ARG A 1 92 ? -2.237 10.331 3.991 1.00 95.19 92 ARG A N 1
ATOM 726 C CA . ARG A 1 92 ? -1.864 8.906 4.018 1.00 95.19 92 ARG A CA 1
ATOM 727 C C . ARG A 1 92 ? -1.859 8.288 2.622 1.00 95.19 92 ARG A C 1
ATOM 729 O O . ARG A 1 92 ? -0.941 7.537 2.302 1.00 95.19 92 ARG A O 1
ATOM 736 N N . PHE A 1 93 ? -2.846 8.619 1.790 1.00 95.00 93 PHE A N 1
ATOM 737 C CA . PHE A 1 93 ? -2.913 8.153 0.407 1.00 95.00 93 PHE A CA 1
ATOM 738 C C . PHE A 1 93 ? -1.699 8.619 -0.406 1.00 95.00 93 PHE A C 1
ATOM 740 O O . PHE A 1 93 ? -1.012 7.795 -1.007 1.00 95.00 93 PHE A O 1
ATOM 747 N N . PHE A 1 94 ? -1.380 9.915 -0.397 1.00 96.31 94 PHE A N 1
ATOM 748 C CA . PHE A 1 94 ? -0.236 10.428 -1.153 1.00 96.31 94 PHE A CA 1
ATOM 749 C C . PHE A 1 94 ? 1.104 9.910 -0.628 1.00 96.31 94 PHE A C 1
ATOM 751 O O . PHE A 1 94 ? 1.983 9.599 -1.431 1.00 96.31 94 PHE A O 1
ATOM 758 N N . ASN A 1 95 ? 1.245 9.746 0.689 1.00 97.25 95 ASN A N 1
ATOM 759 C CA . ASN A 1 95 ? 2.423 9.121 1.283 1.00 97.25 95 ASN A CA 1
ATOM 760 C C . ASN A 1 95 ? 2.580 7.670 0.793 1.00 97.25 95 ASN A C 1
ATOM 762 O O . ASN A 1 95 ? 3.647 7.297 0.312 1.00 97.25 95 ASN A O 1
ATOM 766 N N . ALA A 1 96 ? 1.501 6.880 0.791 1.00 95.19 96 ALA A N 1
ATOM 767 C CA . ALA A 1 96 ? 1.526 5.519 0.258 1.00 95.19 96 ALA A CA 1
ATOM 768 C C . ALA A 1 96 ? 1.907 5.477 -1.236 1.00 95.19 96 ALA A C 1
ATOM 770 O O . ALA A 1 96 ? 2.745 4.669 -1.633 1.00 95.19 96 ALA A O 1
ATOM 771 N N . ILE A 1 97 ? 1.366 6.378 -2.069 1.00 94.62 97 ILE A N 1
ATOM 772 C CA . ILE A 1 97 ? 1.757 6.482 -3.487 1.00 94.62 97 ILE A CA 1
ATOM 773 C C . ILE A 1 97 ? 3.242 6.831 -3.632 1.00 94.62 97 ILE A C 1
ATOM 775 O O . ILE A 1 97 ? 3.927 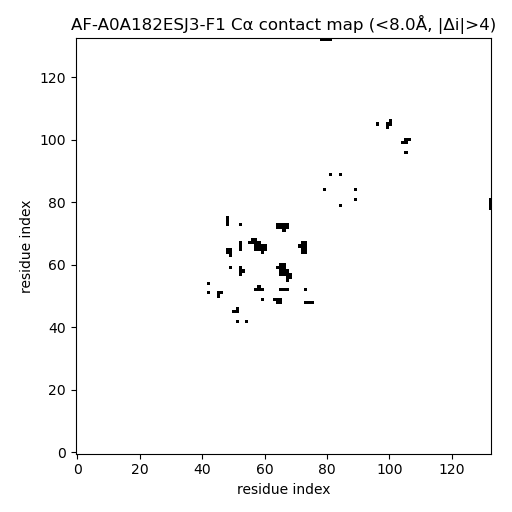6.259 -4.481 1.00 94.62 97 ILE A O 1
ATOM 779 N N . GLN A 1 98 ? 3.759 7.745 -2.810 1.00 97.12 98 GLN A N 1
ATOM 780 C CA . GLN A 1 98 ? 5.176 8.092 -2.827 1.00 97.12 98 GLN A CA 1
ATOM 781 C C . GLN A 1 98 ? 6.047 6.893 -2.441 1.00 97.12 98 GLN A C 1
ATOM 783 O O . GLN A 1 98 ? 7.031 6.627 -3.126 1.00 97.12 98 GLN A O 1
ATOM 788 N N . GLN A 1 99 ? 5.670 6.134 -1.409 1.00 95.94 99 GLN A N 1
ATOM 789 C CA . GLN A 1 99 ? 6.374 4.910 -1.019 1.00 95.94 99 GLN A CA 1
ATOM 790 C C . GLN A 1 99 ? 6.399 3.884 -2.156 1.00 95.94 99 GLN A C 1
ATOM 792 O O . GLN A 1 99 ? 7.459 3.337 -2.444 1.00 95.94 99 GLN A O 1
ATOM 797 N N . LEU A 1 100 ? 5.273 3.681 -2.851 1.00 93.19 100 LEU A N 1
ATOM 798 C CA . LEU A 1 100 ? 5.191 2.772 -4.002 1.00 93.19 100 LEU A CA 1
ATOM 799 C C . LEU A 1 100 ? 6.090 3.200 -5.166 1.00 93.19 100 LEU A C 1
ATOM 801 O O . LEU A 1 100 ? 6.651 2.352 -5.859 1.00 93.19 100 LEU A O 1
ATOM 805 N N . LYS A 1 101 ? 6.222 4.507 -5.408 1.00 94.62 101 LYS A N 1
ATOM 806 C CA . LYS A 1 101 ? 7.138 5.034 -6.427 1.00 94.62 101 LYS A CA 1
ATOM 807 C C . LYS A 1 101 ? 8.592 4.857 -6.012 1.00 94.62 101 LYS A C 1
ATOM 809 O O . LYS A 1 101 ? 9.387 4.363 -6.800 1.00 94.62 101 LYS A O 1
ATOM 814 N N . THR A 1 102 ? 8.928 5.217 -4.775 1.00 96.88 102 THR A N 1
ATOM 815 C CA . THR A 1 102 ? 10.297 5.113 -4.257 1.00 96.88 102 THR A CA 1
ATOM 816 C C . THR A 1 102 ? 10.769 3.660 -4.166 1.00 96.88 102 THR A C 1
ATOM 818 O O . THR A 1 102 ? 11.943 3.395 -4.405 1.00 96.88 102 THR A O 1
ATOM 821 N N . SER A 1 103 ? 9.880 2.709 -3.862 1.00 94.94 103 SER A N 1
ATOM 822 C CA . SER A 1 103 ? 10.217 1.280 -3.827 1.00 94.94 103 SER A CA 1
ATOM 823 C C . SER A 1 103 ? 10.330 0.631 -5.212 1.00 94.94 103 SER A C 1
ATOM 825 O O . SER A 1 103 ? 10.816 -0.492 -5.312 1.00 94.94 103 SER A O 1
ATOM 827 N N . GLY A 1 104 ? 9.872 1.302 -6.277 1.00 93.12 104 GLY A N 1
ATOM 828 C CA . GLY A 1 104 ? 9.810 0.757 -7.637 1.00 93.12 104 GLY A CA 1
ATOM 829 C C . GLY A 1 104 ? 8.618 -0.174 -7.903 1.00 93.12 104 GLY A C 1
ATOM 830 O O . GLY A 1 104 ? 8.415 -0.596 -9.043 1.00 93.12 104 GLY A O 1
ATOM 831 N N . GLU A 1 105 ? 7.778 -0.467 -6.903 1.00 91.50 105 GLU A N 1
ATOM 832 C CA . GLU A 1 105 ? 6.577 -1.298 -7.091 1.00 91.50 105 GLU A CA 1
ATOM 833 C C . GLU A 1 105 ? 5.564 -0.628 -8.028 1.00 91.50 105 GLU A C 1
ATOM 835 O O . GLU A 1 105 ? 4.923 -1.302 -8.836 1.00 91.50 105 GLU A O 1
ATOM 840 N N . TYR A 1 106 ? 5.474 0.706 -8.005 1.00 90.69 106 TYR A N 1
ATOM 841 C CA . TYR A 1 106 ? 4.665 1.449 -8.972 1.00 90.69 106 TYR A CA 1
ATOM 842 C C . TYR A 1 106 ? 5.118 1.181 -10.417 1.00 90.69 106 TYR A C 1
ATOM 844 O O . TYR A 1 106 ? 4.292 0.891 -11.284 1.00 90.69 106 TYR A O 1
ATOM 852 N N . ASP A 1 107 ? 6.427 1.220 -10.677 1.00 91.31 107 ASP A N 1
ATOM 853 C CA . ASP A 1 107 ? 6.984 0.998 -12.014 1.00 91.31 107 ASP A CA 1
ATOM 854 C C . ASP A 1 107 ? 6.840 -0.461 -12.448 1.00 91.31 107 ASP A C 1
ATOM 856 O O . ASP A 1 107 ? 6.526 -0.740 -13.607 1.00 91.31 107 ASP A O 1
ATOM 860 N N . ARG A 1 108 ? 6.991 -1.411 -11.518 1.00 88.75 108 ARG A N 1
ATOM 861 C CA . ARG A 1 108 ? 6.703 -2.829 -11.761 1.00 88.75 108 ARG A CA 1
ATOM 862 C C . ARG A 1 108 ? 5.260 -3.030 -12.224 1.00 88.75 108 ARG A C 1
ATOM 864 O O . ARG A 1 108 ? 5.037 -3.690 -13.241 1.00 88.75 108 ARG A O 1
ATOM 871 N N . LEU A 1 109 ? 4.290 -2.444 -11.519 1.00 86.44 109 LEU A N 1
ATOM 872 C CA . LEU A 1 109 ? 2.874 -2.509 -11.893 1.00 86.44 109 LEU A CA 1
ATOM 873 C C . LEU A 1 109 ? 2.609 -1.810 -13.235 1.00 86.44 109 LEU A C 1
ATOM 875 O O . LEU A 1 109 ? 1.865 -2.338 -14.064 1.00 86.44 109 LEU A O 1
ATOM 879 N N . ALA A 1 110 ? 3.255 -0.672 -13.500 1.00 88.25 110 ALA A N 1
ATOM 880 C CA . ALA A 1 110 ? 3.156 0.030 -14.779 1.00 88.25 110 ALA A CA 1
ATOM 881 C C . ALA A 1 110 ? 3.721 -0.801 -15.946 1.00 88.25 110 ALA A C 1
ATOM 883 O O . ALA A 1 110 ? 3.119 -0.856 -17.022 1.00 88.25 110 ALA A O 1
ATOM 884 N N . ASN A 1 111 ? 4.839 -1.495 -15.732 1.00 85.88 111 ASN A N 1
ATOM 885 C CA . ASN A 1 111 ? 5.453 -2.382 -16.71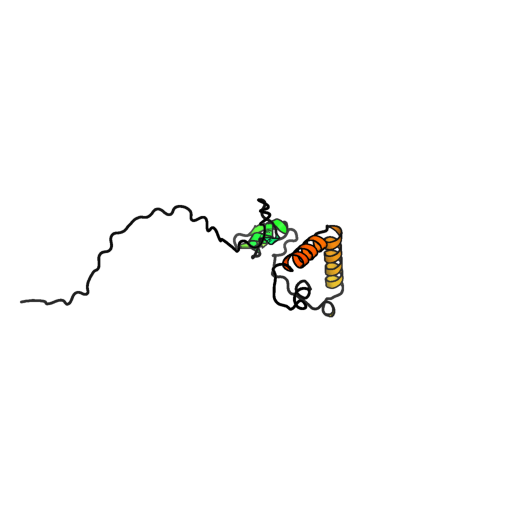5 1.00 85.88 111 ASN A CA 1
ATOM 886 C C . ASN A 1 111 ? 4.605 -3.628 -16.972 1.00 85.88 111 ASN A C 1
ATOM 888 O O . ASN A 1 111 ? 4.436 -4.007 -18.129 1.00 85.88 111 ASN A O 1
ATOM 892 N N . LEU A 1 112 ? 4.012 -4.221 -15.930 1.00 83.12 112 LEU A N 1
ATOM 893 C CA . LEU A 1 112 ? 3.031 -5.297 -16.084 1.00 83.12 112 LEU A CA 1
ATOM 894 C C . LEU A 1 112 ? 1.818 -4.820 -16.896 1.00 83.12 112 LEU A C 1
ATOM 896 O O . LEU A 1 112 ? 1.387 -5.477 -17.838 1.00 83.12 112 LEU A O 1
ATOM 900 N N . HIS A 1 113 ? 1.293 -3.634 -16.592 1.00 80.00 113 HIS A N 1
ATOM 901 C CA . HIS A 1 113 ? 0.197 -3.050 -17.362 1.00 80.00 113 HIS A CA 1
ATOM 902 C C . HIS A 1 113 ? 0.589 -2.784 -18.828 1.00 80.00 113 HIS A C 1
ATOM 904 O O . HIS A 1 113 ? -0.224 -2.965 -19.736 1.00 80.00 113 HIS A O 1
ATOM 910 N N . ARG A 1 114 ? 1.844 -2.393 -19.086 1.00 83.75 114 ARG A N 1
ATOM 911 C CA . ARG A 1 114 ? 2.391 -2.245 -20.441 1.00 83.75 114 ARG A CA 1
ATOM 912 C C . ARG A 1 114 ? 2.555 -3.590 -21.153 1.00 83.75 114 ARG A C 1
ATOM 914 O O . ARG A 1 114 ? 2.305 -3.644 -22.353 1.00 83.75 114 ARG A O 1
ATOM 921 N N . SER A 1 115 ? 2.969 -4.650 -20.460 1.00 73.81 115 SER A N 1
ATOM 922 C CA . SER A 1 115 ? 3.251 -5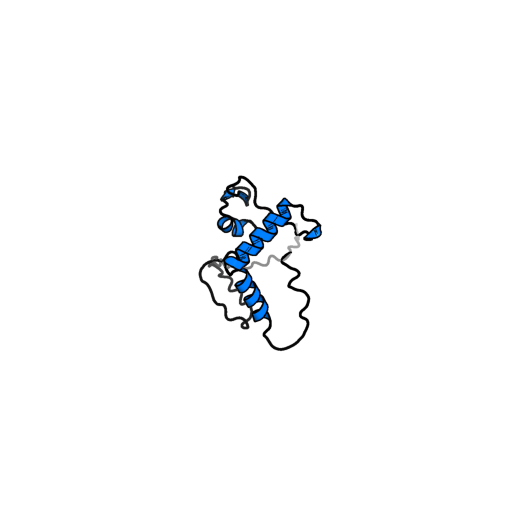.961 -21.063 1.00 73.81 115 SER A CA 1
ATOM 923 C C . SER A 1 115 ? 1.989 -6.739 -21.435 1.00 73.81 115 SER A C 1
ATOM 925 O O . SER A 1 115 ? 1.996 -7.461 -22.427 1.00 73.81 115 SER A O 1
ATOM 927 N N . VAL A 1 116 ? 0.870 -6.500 -20.741 1.00 65.25 116 VAL A N 1
ATOM 928 C CA . VAL A 1 116 ? -0.461 -7.032 -21.105 1.00 65.25 116 VAL A CA 1
ATOM 929 C C . VAL A 1 116 ? -0.967 -6.467 -22.453 1.00 65.25 116 VAL A C 1
ATOM 931 O O . VAL A 1 116 ? -1.982 -6.915 -22.978 1.00 65.25 116 VAL A O 1
ATOM 934 N N . ARG A 1 117 ? -0.240 -5.520 -23.069 1.00 48.62 117 ARG A N 1
ATOM 935 C CA . ARG A 1 117 ? -0.535 -4.951 -24.396 1.00 48.62 117 ARG A CA 1
ATOM 936 C C . ARG A 1 117 ? -0.166 -5.846 -25.589 1.00 48.62 117 ARG A C 1
ATOM 938 O O . ARG A 1 117 ? -0.409 -5.427 -26.711 1.00 48.62 117 ARG A O 1
ATOM 945 N N . MET A 1 118 ? 0.384 -7.043 -25.402 1.00 48.84 118 MET A N 1
ATOM 946 C CA . MET A 1 118 ? 0.648 -7.969 -26.515 1.00 48.84 118 MET A CA 1
ATOM 947 C C . MET A 1 118 ? 0.072 -9.344 -26.153 1.00 48.84 118 MET A C 1
ATOM 949 O O . MET A 1 118 ? 0.554 -9.970 -25.210 1.00 48.84 118 MET A O 1
ATOM 953 N N . PRO A 1 119 ? -1.021 -9.764 -26.814 1.00 42.38 119 PRO A N 1
ATOM 954 C CA . PRO A 1 119 ? -0.927 -10.313 -28.162 1.00 42.38 119 PRO A CA 1
ATOM 955 C C . PRO A 1 119 ? -1.839 -9.603 -29.172 1.00 42.38 119 PRO A C 1
ATOM 957 O O . PRO A 1 119 ? -2.743 -8.848 -28.827 1.00 42.38 119 PRO A O 1
ATOM 960 N N . GLU A 1 120 ? -1.522 -9.828 -30.438 1.00 44.81 120 GLU A N 1
ATOM 961 C CA . GLU A 1 120 ? -2.109 -9.242 -31.638 1.00 44.81 120 GLU A CA 1
ATOM 962 C C . GLU A 1 120 ? -3.651 -9.193 -31.634 1.00 44.81 120 GLU A C 1
ATOM 964 O O . GLU A 1 120 ? -4.320 -10.194 -31.396 1.00 44.81 120 GLU A O 1
ATOM 969 N N . GLY A 1 121 ? -4.201 -8.026 -31.990 1.00 47.12 121 GLY A N 1
ATOM 970 C CA . GLY A 1 121 ? -5.589 -7.879 -32.436 1.00 47.12 121 GLY A CA 1
ATOM 971 C C . GLY A 1 121 ? -6.607 -7.419 -31.382 1.00 47.12 121 GLY A C 1
ATOM 972 O O . GLY A 1 121 ? -7.003 -8.168 -30.500 1.00 47.12 121 GLY A O 1
ATOM 973 N N . PHE A 1 122 ? -7.149 -6.216 -31.615 1.00 41.22 122 PHE A N 1
ATOM 974 C CA . PHE A 1 122 ? -8.456 -5.718 -31.144 1.00 41.22 122 PHE A CA 1
ATOM 975 C C . PHE A 1 122 ? -8.545 -4.914 -29.817 1.00 41.22 122 PHE A C 1
ATOM 977 O O . PHE A 1 122 ? -9.041 -5.358 -28.789 1.00 41.22 122 PH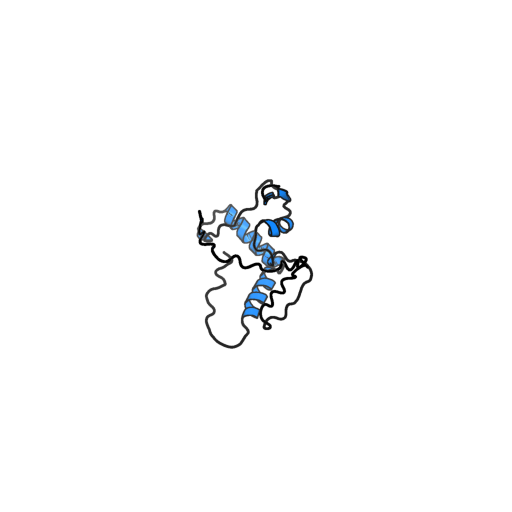E 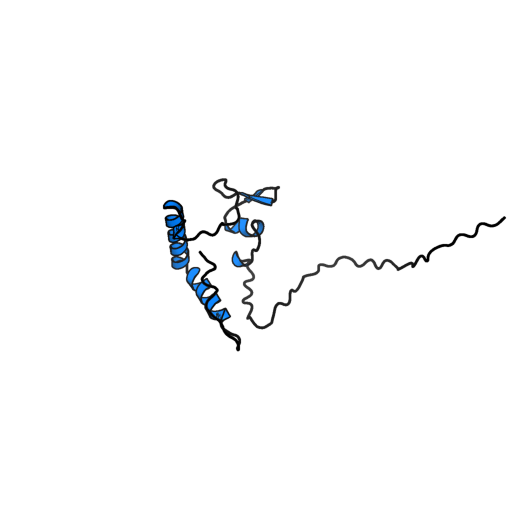A O 1
ATOM 984 N N . PHE A 1 123 ? -8.097 -3.652 -29.909 1.00 43.16 123 PHE A N 1
ATOM 985 C CA . PHE A 1 123 ? -8.782 -2.406 -29.494 1.00 43.16 123 PHE A CA 1
ATOM 986 C C . PHE A 1 123 ? -9.673 -2.373 -28.225 1.00 43.16 123 PHE A C 1
ATOM 988 O O . PHE A 1 123 ? -10.837 -2.760 -28.258 1.00 43.16 123 PHE A O 1
ATOM 995 N N . ASN A 1 124 ? -9.197 -1.704 -27.158 1.00 43.47 124 ASN A N 1
ATOM 996 C CA . ASN A 1 124 ? -9.600 -0.330 -26.762 1.00 43.47 124 ASN A CA 1
ATOM 997 C C . ASN A 1 124 ? -9.088 0.016 -25.345 1.00 43.47 124 ASN A C 1
ATOM 999 O O . ASN A 1 124 ? -9.512 -0.545 -24.338 1.00 43.47 124 ASN A O 1
ATOM 1003 N N . PHE A 1 125 ? -8.138 0.954 -25.273 1.00 49.72 125 PHE A N 1
ATOM 1004 C CA . PHE A 1 125 ? -7.197 1.116 -24.157 1.00 49.72 125 PHE A CA 1
ATOM 1005 C C . PHE A 1 125 ? -7.455 2.382 -23.320 1.00 49.72 125 PHE A C 1
ATOM 1007 O O . PHE A 1 125 ? -6.555 3.199 -23.143 1.00 49.72 125 PHE A O 1
ATOM 1014 N N . LEU A 1 126 ? -8.674 2.557 -22.799 1.00 41.25 126 LEU A N 1
ATOM 1015 C CA . LEU A 1 126 ? -8.989 3.701 -21.922 1.00 41.25 126 LEU A CA 1
ATOM 1016 C C . LEU A 1 126 ? -9.519 3.356 -20.520 1.00 41.25 126 LEU A C 1
ATOM 1018 O O . LEU A 1 126 ? -9.736 4.268 -19.735 1.00 41.25 126 LEU A O 1
ATOM 1022 N N . ALA A 1 127 ? -9.675 2.085 -20.134 1.00 39.06 127 ALA A N 1
ATOM 1023 C CA . ALA A 1 127 ? -10.505 1.766 -18.960 1.00 39.06 127 ALA A CA 1
ATOM 1024 C C . ALA A 1 127 ? -9.814 1.137 -17.730 1.00 39.06 127 ALA A C 1
ATOM 1026 O O . ALA A 1 127 ? -10.523 0.677 -16.840 1.00 39.06 127 ALA A O 1
ATOM 1027 N N . LYS A 1 128 ? -8.476 1.060 -17.627 1.00 46.34 128 LYS A N 1
ATOM 1028 C CA . LYS A 1 128 ? -7.849 0.279 -16.526 1.00 46.34 128 LYS A CA 1
ATOM 1029 C C . LYS A 1 128 ? -6.858 0.986 -15.601 1.00 46.34 128 LYS A C 1
ATOM 1031 O O . LYS A 1 128 ? -6.530 0.410 -14.571 1.00 46.34 128 LYS A O 1
ATOM 1036 N N . ILE A 1 129 ? -6.531 2.260 -15.832 1.00 39.44 129 ILE A N 1
ATOM 1037 C CA . ILE A 1 129 ? -5.913 3.115 -14.790 1.00 39.44 129 ILE A CA 1
ATOM 1038 C C . ILE A 1 129 ? -7.003 3.816 -13.937 1.00 39.44 129 ILE A C 1
ATOM 1040 O O . ILE A 1 129 ? -6.735 4.734 -13.181 1.00 39.44 129 ILE A O 1
ATOM 1044 N N . GLN A 1 130 ? -8.258 3.354 -13.997 1.00 34.44 130 GLN A N 1
ATOM 1045 C CA . GLN A 1 130 ? -9.305 3.738 -13.035 1.00 34.44 130 GLN A CA 1
ATOM 1046 C C . GLN A 1 130 ? -9.363 2.784 -11.818 1.00 34.44 130 GLN A C 1
ATOM 1048 O O . GLN A 1 130 ? -10.209 2.934 -10.947 1.00 34.44 130 GLN A O 1
ATOM 1053 N N . ILE A 1 131 ? -8.503 1.760 -11.747 1.00 39.34 131 ILE A N 1
ATOM 1054 C CA . ILE A 1 131 ? -8.553 0.712 -10.709 1.00 39.34 131 ILE A CA 1
ATOM 1055 C C . ILE A 1 131 ? -7.304 0.806 -9.822 1.00 39.34 131 ILE A C 1
ATOM 1057 O O . ILE A 1 131 ? -6.623 -0.184 -9.583 1.00 39.34 131 ILE A O 1
ATOM 1061 N N . LEU A 1 132 ? -6.972 2.009 -9.357 1.00 37.62 132 LEU A N 1
ATOM 1062 C CA . LEU A 1 132 ? -6.076 2.179 -8.204 1.00 37.62 132 LEU A CA 1
ATOM 1063 C C . LEU A 1 132 ? -6.256 3.526 -7.485 1.00 37.62 132 LEU A C 1
ATOM 1065 O O . LEU A 1 132 ? -5.333 4.013 -6.838 1.00 37.62 132 LEU A O 1
ATOM 1069 N N . ILE A 1 133 ? -7.464 4.096 -7.571 1.00 38.75 133 ILE A N 1
ATOM 1070 C CA . ILE A 1 133 ? -7.970 5.160 -6.694 1.00 38.75 133 ILE A CA 1
ATOM 1071 C C . ILE A 1 133 ? -9.408 4.785 -6.319 1.00 38.75 133 ILE A C 1
ATOM 1073 O O . ILE A 1 133 ? -10.145 4.353 -7.236 1.00 38.75 133 ILE A O 1
#

Sequence (133 aa):
MAVRANLPFIASQPQLKLHAATILRNHQFSPAVPRQFSSAPSVYDCLDLQCLCPYFEGNLVPDGRCLLRNGQILQRAVRKEIRMLNVDERERFFNAIQQLKTSGEYDRLANLHRSVRMPEGFFNFLAKIQILI